Protein AF-A0A0D2LEJ1-F1 (afdb_monomer_lite)

Sequence (182 aa):
MNQTTPTLSRVPAAQHWPVHLPVTPILEDTEIQCTKFMAAVITFKTTDIFVQKLECLVDDRIVNEQDWSAFITFCFRLWKCCIFLAIVLIMNTLHFVLPVFTTLALVVLSLAMGSIISALLLIHVHQSFINPSPAHVYDYTASMISPSFGFQLTGLVFSFPLSVLVYAWLIFALQWARFLYV

Foldseek 3Di:
DDDDDDDDDDDPPDPPDPPPDPPPVVVLVVVLVVLVVVLCVLLVNQLVVLLVLLVVQCVVPQGDLVSQLVSVVVLLVVLVVLLVLLVVLLVCLVPPPCVPPVVLSVLLNVLSVVLNVLSVVSCVVCVQSNRDDRVVVSVVSVVCQDPRHGNSVVSSSSSVSVSSSVVSVVSVVVSVVVVVVD

Structure (mmCIF, N/CA/C/O backbone):
data_AF-A0A0D2LEJ1-F1
#
_entry.id   AF-A0A0D2LEJ1-F1
#
loop_
_atom_site.group_PDB
_atom_site.id
_atom_site.type_symbol
_atom_site.label_atom_id
_atom_site.label_alt_id
_atom_site.label_comp_id
_atom_site.label_asym_id
_atom_site.label_entity_id
_atom_site.label_seq_id
_atom_site.pdbx_PDB_ins_code
_atom_site.Cartn_x
_atom_site.Cartn_y
_atom_site.Cartn_z
_atom_site.occupancy
_atom_site.B_iso_or_equiv
_atom_site.auth_seq_id
_atom_site.auth_comp_id
_atom_site.auth_asym_id
_atom_site.auth_atom_id
_atom_site.pdbx_PDB_model_num
ATOM 1 N N . MET A 1 1 ? -68.651 16.507 36.201 1.00 44.03 1 MET A N 1
ATOM 2 C CA . MET A 1 1 ? -68.935 16.299 34.765 1.00 44.03 1 MET A CA 1
ATOM 3 C C . MET A 1 1 ? -68.144 15.095 34.294 1.00 44.03 1 MET A C 1
ATOM 5 O O . MET A 1 1 ? -67.006 14.933 34.714 1.00 44.03 1 MET A O 1
ATOM 9 N N . ASN A 1 2 ? -68.817 14.225 33.542 1.00 40.44 2 ASN A N 1
ATOM 10 C CA . ASN A 1 2 ? -68.405 12.871 33.191 1.00 40.44 2 ASN A CA 1
ATOM 11 C C . ASN A 1 2 ? -67.187 12.787 32.259 1.00 40.44 2 ASN A C 1
ATOM 13 O O . ASN A 1 2 ? -66.942 13.662 31.437 1.00 40.44 2 ASN A O 1
ATOM 17 N N . GLN A 1 3 ? -66.508 11.651 32.423 1.00 51.94 3 GLN A N 1
ATOM 18 C CA . GLN A 1 3 ? -65.526 10.969 31.578 1.00 51.94 3 GLN A CA 1
ATOM 19 C C . GLN A 1 3 ? -65.683 11.161 30.059 1.00 51.94 3 GLN A C 1
ATOM 21 O O . GLN A 1 3 ? -66.795 11.163 29.539 1.00 51.94 3 GLN A O 1
ATOM 26 N N . THR A 1 4 ? -64.557 11.115 29.339 1.00 53.75 4 THR A N 1
ATOM 27 C CA . THR A 1 4 ? -64.378 10.189 28.198 1.00 53.75 4 THR A CA 1
ATOM 28 C C . THR A 1 4 ? -62.898 10.083 27.823 1.00 53.75 4 THR A C 1
ATOM 30 O O . THR A 1 4 ? -62.293 10.999 27.274 1.00 53.75 4 THR A O 1
ATOM 33 N N . THR A 1 5 ? -62.307 8.941 28.160 1.00 54.50 5 THR A N 1
ATOM 34 C CA . THR A 1 5 ? -60.962 8.510 27.763 1.00 54.50 5 THR A CA 1
ATOM 35 C C . THR A 1 5 ? -61.056 7.862 26.374 1.00 54.50 5 THR A C 1
ATOM 37 O O . THR A 1 5 ? -61.877 6.955 26.216 1.00 54.50 5 THR A O 1
ATOM 40 N N . PRO A 1 6 ? -60.270 8.272 25.361 1.00 65.19 6 PRO A N 1
ATOM 41 C CA . PRO A 1 6 ? -60.307 7.634 24.049 1.00 65.19 6 PRO A CA 1
ATOM 42 C C . PRO A 1 6 ? -59.607 6.268 24.063 1.00 65.19 6 PRO A C 1
ATOM 44 O O . PRO A 1 6 ? -58.475 6.109 24.522 1.00 65.19 6 PRO A O 1
ATOM 47 N N . THR A 1 7 ? -60.335 5.280 23.555 1.00 61.31 7 THR A N 1
ATOM 48 C CA . THR A 1 7 ? -59.989 3.868 23.420 1.00 61.31 7 THR A CA 1
ATOM 49 C C . THR A 1 7 ? -58.952 3.623 22.322 1.00 61.31 7 THR A C 1
ATOM 51 O O . THR A 1 7 ? -59.057 4.109 21.199 1.00 61.31 7 THR A O 1
ATOM 54 N N . LEU A 1 8 ? -57.959 2.807 22.677 1.00 58.25 8 LEU A N 1
ATOM 55 C CA . LEU A 1 8 ? -56.890 2.272 21.837 1.00 58.25 8 LEU A CA 1
ATOM 56 C C . LEU A 1 8 ? -57.453 1.427 20.673 1.00 58.25 8 LEU A C 1
ATOM 58 O O . LEU A 1 8 ? -58.111 0.414 20.911 1.00 58.25 8 LEU A O 1
ATOM 62 N N . SER A 1 9 ? -57.126 1.781 19.426 1.00 68.06 9 SER A N 1
ATOM 63 C CA . SER A 1 9 ? -57.306 0.901 18.263 1.00 68.06 9 SER A CA 1
ATOM 64 C C . SER A 1 9 ? -56.039 0.065 18.064 1.00 68.06 9 SER A C 1
ATOM 66 O O . SER A 1 9 ? -54.992 0.574 17.666 1.00 68.06 9 SER A O 1
ATOM 68 N N . ARG A 1 10 ? -56.117 -1.226 18.407 1.00 57.31 10 ARG A N 1
ATOM 69 C CA . ARG A 1 10 ? -55.065 -2.222 18.161 1.00 57.31 10 ARG A CA 1
ATOM 70 C C . ARG A 1 10 ? -55.048 -2.572 16.674 1.00 57.31 10 ARG A C 1
ATOM 72 O O . ARG A 1 10 ? -55.909 -3.308 16.202 1.00 57.31 10 ARG A O 1
ATOM 79 N N . VAL A 1 11 ? -54.038 -2.087 15.960 1.00 69.12 11 VAL A N 1
ATOM 80 C CA . VAL A 1 11 ? -53.657 -2.631 14.652 1.00 69.12 11 VAL A CA 1
ATOM 81 C C . VAL A 1 11 ? -53.047 -4.022 14.885 1.00 69.12 11 VAL A C 1
ATOM 83 O O . VAL A 1 11 ? -52.128 -4.135 15.702 1.00 69.12 11 VAL A O 1
ATOM 86 N N . PRO A 1 12 ? -53.542 -5.093 14.240 1.00 57.88 12 PRO A N 1
ATOM 87 C CA . PRO A 1 12 ? -52.933 -6.410 14.351 1.00 57.88 12 PRO A CA 1
ATOM 88 C C . PRO A 1 12 ? -51.544 -6.371 13.709 1.00 57.88 12 PRO A C 1
ATOM 90 O O . PRO A 1 12 ? -51.396 -6.101 12.518 1.00 57.88 12 PRO A O 1
ATOM 93 N N . ALA A 1 13 ? -50.525 -6.610 14.533 1.00 56.44 13 ALA A N 1
ATOM 94 C CA . ALA A 1 13 ? -49.150 -6.770 14.097 1.00 56.44 13 ALA A CA 1
ATOM 95 C C . ALA A 1 13 ? -49.087 -7.926 13.093 1.00 56.44 13 ALA A C 1
ATOM 97 O O . ALA A 1 13 ? -49.392 -9.070 13.434 1.00 56.44 13 ALA A O 1
ATOM 98 N N . ALA A 1 14 ? -48.715 -7.610 11.853 1.00 54.72 14 ALA A N 1
ATOM 99 C CA . ALA A 1 14 ? -48.383 -8.606 10.854 1.00 54.72 14 ALA A CA 1
ATOM 100 C C . ALA A 1 14 ? -47.254 -9.475 11.418 1.00 54.72 14 ALA A C 1
ATOM 102 O O . ALA A 1 14 ? -46.134 -9.016 11.641 1.00 54.72 14 ALA A O 1
ATOM 103 N N . GLN A 1 15 ? -47.601 -10.724 11.702 1.00 56.25 15 GLN A N 1
ATOM 104 C CA . GLN A 1 15 ? -46.724 -11.763 12.207 1.00 56.25 15 GLN A CA 1
ATOM 105 C C . GLN A 1 15 ? -45.772 -12.152 11.067 1.00 56.25 15 GLN A C 1
ATOM 107 O O . GLN A 1 15 ? -46.016 -13.084 10.305 1.00 56.25 15 GLN A O 1
ATOM 112 N N . HIS A 1 16 ? -44.729 -11.341 10.881 1.00 56.78 16 HIS A N 1
ATOM 113 C CA . HIS A 1 16 ? -43.624 -11.627 9.980 1.00 56.78 16 HIS A CA 1
ATOM 114 C C . HIS A 1 16 ? -42.868 -12.824 10.556 1.00 56.78 16 HIS A C 1
ATOM 116 O O . HIS A 1 16 ? -42.177 -12.720 11.568 1.00 56.78 16 HIS A O 1
ATOM 122 N N . TRP A 1 17 ? -43.083 -13.986 9.949 1.00 51.25 17 TRP A N 1
ATOM 123 C CA . TRP A 1 17 ? -42.324 -15.193 10.232 1.00 51.25 17 TRP A CA 1
ATOM 124 C C . TRP A 1 17 ? -40.827 -14.907 10.059 1.00 51.25 17 TRP A C 1
ATOM 126 O O . TRP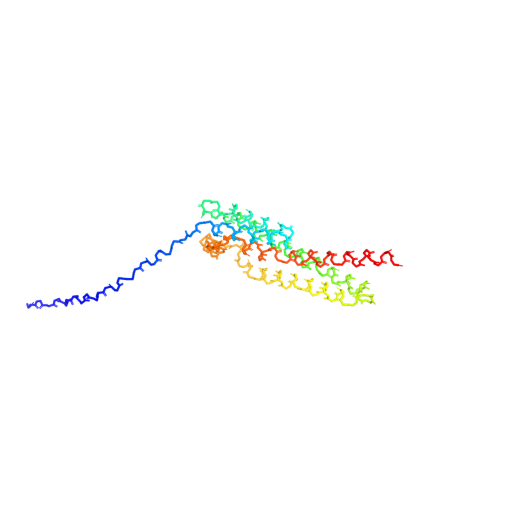 A 1 17 ? -40.442 -14.436 8.985 1.00 51.25 17 TRP A O 1
ATOM 136 N N . PRO A 1 18 ? -39.967 -15.216 11.045 1.00 54.94 18 PRO A N 1
ATOM 137 C CA . PRO A 1 18 ? -38.547 -15.303 10.780 1.00 54.94 18 PRO A CA 1
ATOM 138 C C . PRO A 1 18 ? -38.360 -16.509 9.863 1.00 54.94 18 PRO A C 1
ATOM 140 O O . PRO A 1 18 ? -38.502 -17.662 10.274 1.00 54.94 18 PRO A O 1
ATOM 143 N N . VAL A 1 19 ? -38.088 -16.243 8.588 1.00 58.25 19 VAL A N 1
ATOM 144 C CA . VAL A 1 19 ? -37.550 -17.250 7.681 1.00 58.25 19 VAL A CA 1
ATOM 145 C C . VAL A 1 19 ? -36.152 -17.569 8.207 1.00 58.25 19 VAL A C 1
ATOM 147 O O . VAL A 1 19 ? -35.163 -16.957 7.816 1.00 58.25 19 VAL A O 1
ATOM 150 N N . HIS A 1 20 ? -36.078 -18.495 9.161 1.00 49.69 20 HIS A N 1
ATOM 151 C CA . HIS A 1 20 ? -34.838 -19.149 9.543 1.00 49.69 20 HIS A CA 1
ATOM 152 C C . HIS A 1 20 ? -34.430 -20.033 8.367 1.00 49.69 20 HIS A C 1
ATOM 154 O O . HIS A 1 20 ? -34.750 -21.220 8.314 1.00 49.69 20 HIS A O 1
ATOM 160 N N . LEU A 1 21 ? -33.767 -19.426 7.380 1.00 58.84 21 LEU A N 1
ATOM 161 C CA . LEU A 1 21 ? -32.963 -20.183 6.437 1.00 58.84 21 LEU A CA 1
ATOM 162 C C . LEU A 1 21 ? -31.951 -20.979 7.273 1.00 58.84 21 LEU A C 1
ATOM 164 O O . LEU A 1 21 ? -31.287 -20.387 8.130 1.00 58.84 21 LEU A O 1
ATOM 168 N N . PRO A 1 22 ? -31.848 -22.302 7.082 1.00 49.50 22 PRO A N 1
ATOM 169 C CA . PRO A 1 22 ? -30.786 -23.074 7.695 1.00 49.50 22 PRO A CA 1
ATOM 170 C C . PRO A 1 22 ? -29.468 -22.552 7.125 1.00 49.50 22 PRO A C 1
ATOM 172 O O . PRO A 1 22 ? -29.103 -22.862 5.993 1.00 49.50 22 PRO A O 1
ATOM 175 N N . VAL A 1 23 ? -28.779 -21.711 7.897 1.00 55.66 23 VAL A N 1
ATOM 176 C CA . VAL A 1 23 ? -27.393 -21.338 7.627 1.00 55.66 23 VAL A CA 1
ATOM 177 C C . VAL A 1 23 ? -26.608 -22.629 7.771 1.00 55.66 23 VAL A C 1
ATOM 179 O O . VAL A 1 23 ? -26.454 -23.152 8.871 1.00 55.66 23 VAL A O 1
ATOM 182 N N . THR A 1 24 ? -26.224 -23.224 6.647 1.00 52.09 24 THR A N 1
ATOM 183 C CA . THR A 1 24 ? -25.363 -24.401 6.630 1.00 52.09 24 THR A CA 1
ATOM 184 C C . THR A 1 24 ? -23.956 -23.942 7.020 1.00 52.09 24 THR A C 1
ATOM 186 O O . THR A 1 24 ? -23.298 -23.313 6.188 1.00 52.09 24 THR A O 1
ATOM 189 N N . PRO A 1 25 ? -23.463 -24.255 8.234 1.00 58.25 25 PRO A N 1
ATOM 190 C CA . PRO A 1 25 ? -22.206 -23.700 8.753 1.00 58.25 25 PRO A CA 1
ATOM 191 C C . PRO A 1 25 ? -20.978 -24.100 7.916 1.00 58.25 25 PRO A C 1
ATOM 193 O O . PRO A 1 25 ? -19.958 -23.429 7.920 1.00 58.25 25 PRO A O 1
ATOM 196 N N . ILE A 1 26 ? -21.094 -25.172 7.128 1.00 58.19 26 ILE A N 1
ATOM 197 C CA . ILE A 1 26 ? -19.991 -25.749 6.351 1.00 58.19 26 ILE A CA 1
ATOM 198 C C . ILE A 1 26 ? -19.595 -24.864 5.152 1.00 58.19 26 ILE A C 1
ATOM 200 O O . ILE A 1 26 ? -18.433 -24.860 4.741 1.00 58.19 26 ILE A O 1
ATOM 204 N N . LEU A 1 27 ? -20.538 -24.110 4.575 1.00 57.66 27 LEU A N 1
ATOM 205 C CA . LEU A 1 27 ? -20.251 -23.283 3.397 1.00 57.66 27 LEU A CA 1
ATOM 206 C C . LEU A 1 27 ? -19.567 -21.960 3.783 1.00 57.66 27 LEU A C 1
ATOM 208 O O . LEU A 1 27 ? -18.625 -21.539 3.114 1.00 57.66 27 LEU A O 1
ATOM 212 N N . GLU A 1 28 ? -19.996 -21.358 4.893 1.00 58.34 28 GLU A N 1
ATOM 213 C CA . GLU A 1 28 ? -19.528 -20.048 5.359 1.00 58.34 28 GLU A CA 1
ATOM 214 C C . GLU A 1 28 ? -18.055 -20.095 5.801 1.00 58.34 28 GLU A C 1
ATOM 216 O O . GLU A 1 28 ? -17.247 -19.267 5.377 1.00 58.34 28 GLU A O 1
ATOM 221 N N . ASP A 1 29 ? -17.655 -21.143 6.527 1.00 61.31 29 ASP A N 1
ATOM 222 C CA . ASP A 1 29 ? -16.263 -21.323 6.960 1.00 61.31 29 ASP A CA 1
ATOM 223 C C . ASP A 1 29 ? -15.288 -21.511 5.781 1.00 61.31 29 ASP A C 1
ATOM 225 O O . ASP A 1 29 ? -14.144 -21.044 5.819 1.00 61.31 29 ASP A O 1
ATOM 229 N N . THR A 1 30 ? -15.739 -22.159 4.702 1.00 66.56 30 THR A N 1
ATOM 230 C CA . THR A 1 30 ? -14.910 -22.431 3.516 1.00 66.56 30 THR A CA 1
ATOM 231 C C . THR A 1 30 ? -14.698 -21.165 2.677 1.00 66.56 30 THR A C 1
ATOM 233 O O . THR A 1 30 ? -13.588 -20.897 2.205 1.00 66.56 30 THR A O 1
ATOM 236 N N . GLU A 1 31 ? -15.744 -20.351 2.518 1.00 61.72 31 GLU A N 1
ATOM 237 C CA . GLU A 1 31 ? -15.687 -19.086 1.778 1.00 61.72 31 GLU A CA 1
ATOM 238 C C . GLU A 1 31 ? -14.771 -18.068 2.475 1.00 61.72 31 GLU A C 1
ATOM 240 O O . GLU A 1 31 ? -13.913 -17.438 1.842 1.00 61.72 31 GLU A O 1
ATOM 245 N N . ILE A 1 32 ? -14.860 -17.988 3.806 1.00 65.81 32 ILE A N 1
ATOM 246 C CA . ILE A 1 32 ? -14.020 -17.103 4.616 1.00 65.81 32 ILE A CA 1
ATOM 247 C C . ILE A 1 32 ? -12.538 -17.496 4.495 1.00 65.81 32 ILE A C 1
ATOM 249 O O . ILE A 1 32 ? -11.677 -16.621 4.368 1.00 65.81 32 ILE A O 1
ATOM 253 N N . GLN A 1 33 ? -12.210 -18.793 4.485 1.00 72.69 33 GLN A N 1
ATOM 254 C CA . GLN A 1 33 ? -10.821 -19.251 4.346 1.00 72.69 33 GLN A CA 1
ATOM 255 C C . GLN A 1 33 ? -10.220 -18.955 2.967 1.00 72.69 33 GLN A C 1
ATOM 257 O O . GLN A 1 33 ? -9.070 -18.515 2.883 1.00 72.69 33 GLN A O 1
ATOM 262 N N . CYS A 1 34 ? -10.987 -19.151 1.891 1.00 72.69 34 CYS A N 1
ATOM 263 C CA . CYS A 1 34 ? -10.521 -18.861 0.534 1.00 72.69 34 CYS A CA 1
ATOM 264 C C . CYS A 1 34 ? -10.189 -17.370 0.365 1.00 72.69 34 CYS A C 1
ATOM 266 O O . CYS A 1 34 ? -9.123 -17.008 -0.143 1.00 72.69 34 CYS A O 1
ATOM 268 N N . THR A 1 35 ? -11.065 -16.500 0.873 1.00 75.38 35 THR A N 1
ATOM 269 C CA . THR A 1 35 ? -10.904 -15.044 0.777 1.00 75.38 35 THR A CA 1
ATOM 270 C C . THR A 1 35 ? -9.675 -14.558 1.551 1.00 75.38 35 THR A C 1
ATOM 272 O O . THR A 1 35 ? -8.884 -13.779 1.014 1.00 75.38 35 THR A O 1
ATOM 275 N N . LYS A 1 36 ? -9.443 -15.095 2.761 1.00 72.88 36 LYS A N 1
ATOM 276 C CA . LYS A 1 36 ? -8.225 -14.836 3.551 1.00 72.88 36 LYS A CA 1
ATOM 277 C C . LYS A 1 36 ? -6.961 -15.219 2.790 1.00 72.88 36 LYS A C 1
ATOM 279 O O . LYS A 1 36 ? -6.026 -14.426 2.710 1.00 72.88 36 LYS A O 1
ATOM 284 N N . PHE A 1 37 ? -6.933 -16.417 2.206 1.00 76.69 37 PHE A N 1
ATOM 285 C CA . PHE A 1 37 ? -5.767 -16.896 1.467 1.00 76.69 37 PHE A CA 1
ATOM 286 C C . PHE A 1 37 ? -5.468 -16.022 0.241 1.00 76.69 37 PHE A C 1
ATOM 288 O O . PHE A 1 37 ? -4.323 -15.618 0.038 1.00 76.69 37 PHE A O 1
ATOM 295 N N . MET A 1 38 ? -6.490 -15.667 -0.541 1.00 75.12 38 MET A N 1
ATOM 296 C CA . MET A 1 38 ? -6.335 -14.782 -1.699 1.00 75.12 38 MET A CA 1
ATOM 297 C C . MET A 1 38 ? -5.838 -13.391 -1.290 1.00 75.12 38 MET A C 1
ATOM 299 O O . MET A 1 38 ? -4.879 -12.890 -1.877 1.00 75.12 38 MET A O 1
ATOM 303 N N . ALA A 1 39 ? -6.429 -12.790 -0.253 1.00 74.62 39 ALA A N 1
ATOM 304 C CA . ALA A 1 39 ? -5.999 -11.494 0.264 1.00 74.62 39 ALA A CA 1
ATOM 305 C C . ALA A 1 39 ? -4.546 -11.534 0.760 1.00 74.62 39 ALA A C 1
ATOM 307 O O . ALA A 1 39 ? -3.757 -10.650 0.425 1.00 74.62 39 ALA A O 1
ATOM 308 N N . ALA A 1 40 ? -4.157 -12.579 1.492 1.00 74.19 40 ALA A N 1
ATOM 309 C CA . ALA A 1 40 ? -2.792 -12.755 1.971 1.00 74.19 40 ALA A CA 1
ATOM 310 C C . ALA A 1 40 ? -1.788 -12.916 0.819 1.00 74.19 40 ALA A C 1
ATOM 312 O O . ALA A 1 40 ? -0.721 -12.308 0.844 1.00 74.19 40 ALA A O 1
ATOM 313 N N . VAL A 1 41 ? -2.110 -13.684 -0.224 1.00 77.75 41 VAL A N 1
ATOM 314 C CA . VAL A 1 41 ? -1.220 -13.844 -1.386 1.00 77.75 41 VAL A CA 1
ATOM 315 C C . VAL A 1 41 ? -1.073 -12.533 -2.157 1.00 77.75 41 VAL A C 1
ATOM 317 O O . VAL A 1 41 ? 0.048 -12.124 -2.454 1.00 77.75 41 VAL A O 1
ATOM 320 N N . ILE A 1 42 ? -2.185 -11.849 -2.440 1.00 78.06 42 ILE A N 1
ATOM 321 C CA . ILE A 1 42 ? -2.187 -10.595 -3.210 1.00 78.06 42 ILE A CA 1
ATOM 322 C C . ILE A 1 42 ? -1.455 -9.486 -2.451 1.00 78.06 42 ILE A C 1
ATOM 324 O O . ILE A 1 42 ? -0.753 -8.673 -3.040 1.00 78.06 42 ILE A O 1
ATOM 328 N N . THR A 1 43 ? -1.577 -9.447 -1.129 1.00 80.44 43 THR A N 1
ATOM 329 C CA . THR A 1 43 ? -0.959 -8.388 -0.322 1.00 80.44 43 THR A CA 1
ATOM 330 C C . THR A 1 43 ? 0.407 -8.763 0.239 1.00 80.44 43 THR A C 1
ATOM 332 O O . THR A 1 43 ? 0.928 -8.049 1.094 1.00 80.44 43 THR A O 1
ATOM 335 N N . PHE A 1 44 ? 1.010 -9.875 -0.197 1.00 84.62 44 PHE A N 1
ATOM 336 C CA . PHE A 1 44 ? 2.262 -10.393 0.375 1.00 84.62 44 PHE A CA 1
ATOM 337 C C . PHE A 1 44 ? 2.203 -10.517 1.911 1.00 84.62 44 PHE A C 1
ATOM 339 O O . PHE A 1 44 ? 3.144 -10.166 2.620 1.00 84.62 44 PHE A O 1
ATOM 346 N N . LYS A 1 45 ? 1.064 -10.989 2.429 1.00 86.19 45 LYS A N 1
ATOM 347 C CA . LYS A 1 45 ? 0.713 -11.127 3.852 1.00 86.19 45 LYS A CA 1
ATOM 348 C C . LYS A 1 45 ? 0.663 -9.816 4.635 1.00 86.19 45 LYS A C 1
ATOM 350 O O . LYS A 1 45 ? 0.524 -9.836 5.855 1.00 86.19 45 LYS A O 1
ATOM 355 N N . THR A 1 46 ? 0.746 -8.661 3.974 1.00 85.19 46 THR A N 1
ATOM 356 C CA . THR A 1 46 ? 0.661 -7.379 4.682 1.00 85.19 46 THR A CA 1
ATOM 357 C C . THR A 1 46 ? -0.728 -7.169 5.276 1.00 85.19 46 THR A C 1
ATOM 359 O O . THR A 1 46 ? -0.812 -6.660 6.389 1.00 85.19 46 THR A O 1
ATOM 362 N N . THR A 1 47 ? -1.798 -7.644 4.621 1.00 90.06 47 THR A N 1
ATOM 363 C CA . THR A 1 47 ? -3.158 -7.635 5.193 1.00 90.06 47 THR A CA 1
ATOM 364 C C . THR A 1 47 ? -3.217 -8.353 6.540 1.00 90.06 47 THR A C 1
ATOM 366 O O . THR A 1 47 ? -3.761 -7.786 7.483 1.00 90.06 47 THR A O 1
ATOM 369 N N . ASP A 1 48 ? -2.602 -9.533 6.670 1.00 88.88 48 ASP A N 1
ATOM 370 C CA . ASP A 1 48 ? -2.628 -10.320 7.912 1.00 88.88 48 ASP A CA 1
ATOM 371 C C . ASP A 1 48 ? -2.027 -9.540 9.090 1.00 88.88 48 ASP A C 1
ATOM 373 O O . ASP A 1 48 ? -2.553 -9.583 10.198 1.00 88.88 48 ASP A O 1
ATOM 377 N N . ILE A 1 49 ? -0.972 -8.754 8.841 1.00 89.88 49 ILE A N 1
ATOM 378 C CA . ILE A 1 49 ? -0.339 -7.905 9.862 1.00 89.88 49 ILE A CA 1
ATOM 379 C C . ILE A 1 49 ? -1.314 -6.830 10.359 1.00 89.88 49 ILE A C 1
ATOM 381 O O . ILE A 1 49 ? -1.369 -6.553 11.559 1.00 89.88 49 ILE A O 1
ATOM 385 N N . PHE A 1 50 ? -2.079 -6.206 9.457 1.00 92.62 50 PHE A N 1
ATOM 386 C CA . PHE A 1 50 ? -3.075 -5.200 9.840 1.00 92.62 50 PHE A CA 1
ATOM 387 C C . PHE A 1 50 ? -4.277 -5.819 10.535 1.00 92.62 50 PHE A C 1
ATOM 389 O O . PHE A 1 50 ? -4.713 -5.280 11.547 1.00 92.62 50 PHE A O 1
ATOM 396 N N . VAL A 1 51 ? -4.782 -6.945 10.027 1.00 92.38 51 VAL A N 1
ATOM 397 C CA . VAL A 1 51 ? -5.892 -7.679 10.645 1.00 92.38 51 VAL A CA 1
ATOM 398 C C . VAL A 1 51 ? -5.516 -8.094 12.059 1.00 92.38 51 VAL A C 1
ATOM 400 O O . VAL A 1 51 ? -6.242 -7.760 12.983 1.00 92.38 51 VAL A O 1
ATOM 403 N N . GLN A 1 52 ? -4.343 -8.700 12.252 1.00 92.00 52 GLN A N 1
ATOM 404 C CA . GLN A 1 52 ? -3.869 -9.098 13.575 1.00 92.00 52 GLN A CA 1
ATOM 405 C C . GLN A 1 52 ? -3.754 -7.898 14.525 1.00 92.00 52 GLN A C 1
ATOM 407 O O . GLN A 1 52 ? -4.166 -7.978 15.677 1.00 92.00 52 GLN A O 1
ATOM 412 N N . LYS A 1 53 ? -3.220 -6.761 14.058 1.00 91.88 53 LYS A N 1
ATOM 413 C CA . LYS A 1 53 ? -3.143 -5.541 14.878 1.00 91.88 53 LYS A CA 1
ATOM 414 C C . LYS A 1 53 ? -4.523 -4.995 15.241 1.00 91.88 53 LYS A C 1
ATOM 416 O O . LYS A 1 53 ? -4.700 -4.563 16.373 1.00 91.88 53 LYS A O 1
ATOM 421 N N . LEU A 1 54 ? -5.470 -5.013 14.304 1.00 91.56 54 LEU A N 1
ATOM 422 C CA . LEU A 1 54 ? -6.854 -4.594 14.533 1.00 91.56 54 LEU A CA 1
ATOM 423 C C . LEU A 1 54 ? -7.579 -5.536 15.499 1.00 91.56 54 LEU A C 1
ATOM 425 O O . LEU A 1 54 ? -8.261 -5.061 16.394 1.00 91.56 54 LEU A O 1
ATOM 429 N N . GLU A 1 55 ? -7.384 -6.846 15.378 1.00 91.38 55 GLU A N 1
ATOM 430 C CA . GLU A 1 55 ? -7.940 -7.832 16.309 1.00 91.38 55 GLU A CA 1
ATOM 431 C C . GLU A 1 55 ? -7.381 -7.634 17.726 1.00 91.38 55 GLU A C 1
ATOM 433 O O . GLU A 1 55 ? -8.154 -7.584 18.677 1.00 91.38 55 GLU A O 1
ATOM 438 N N . CYS A 1 56 ? -6.069 -7.406 17.872 1.00 89.31 56 CYS A N 1
ATOM 439 C CA . CYS A 1 56 ? -5.459 -7.093 19.170 1.00 89.31 56 CYS A CA 1
ATOM 440 C C . CYS A 1 56 ? -5.938 -5.762 19.775 1.00 89.31 56 CYS A C 1
ATOM 442 O O . CYS A 1 56 ? -5.874 -5.594 20.988 1.00 89.31 56 CYS A O 1
ATOM 444 N N . LEU A 1 57 ? -6.387 -4.806 18.956 1.00 87.94 57 LEU A N 1
ATOM 445 C CA . LEU A 1 57 ? -6.916 -3.521 19.431 1.00 87.94 57 LEU A CA 1
ATOM 446 C C . LEU A 1 57 ? -8.329 -3.629 20.012 1.00 87.94 57 LEU A C 1
ATOM 448 O O . LEU A 1 57 ? -8.761 -2.712 20.705 1.00 87.94 57 LEU A O 1
ATOM 452 N N . VAL A 1 58 ? -9.053 -4.706 19.700 1.00 84.88 58 VAL A N 1
ATOM 453 C CA . VAL A 1 58 ? -10.468 -4.899 20.061 1.00 84.88 58 VAL A CA 1
ATOM 454 C C . VAL A 1 58 ? -10.634 -6.087 21.006 1.00 84.88 58 VAL A C 1
ATOM 456 O O . VAL A 1 58 ? -11.683 -6.734 21.035 1.00 84.88 58 VAL A O 1
ATOM 459 N N . ASP A 1 59 ? -9.606 -6.371 21.805 1.00 76.81 59 ASP A N 1
ATOM 460 C CA . ASP A 1 59 ? -9.699 -7.408 22.826 1.00 76.81 59 ASP A CA 1
ATOM 461 C C . ASP A 1 59 ? -10.819 -7.048 23.823 1.00 76.81 59 ASP A C 1
ATOM 463 O O . ASP A 1 59 ? -10.967 -5.897 24.244 1.00 76.81 59 ASP A O 1
ATOM 467 N N . ASP A 1 60 ? -11.707 -8.004 24.097 1.00 68.69 60 ASP A N 1
ATOM 468 C CA . ASP A 1 60 ? -12.913 -7.831 24.925 1.00 68.69 60 ASP A CA 1
ATOM 469 C C . ASP A 1 60 ? -13.852 -6.659 24.547 1.00 68.69 60 ASP A C 1
ATOM 471 O O . ASP A 1 60 ? -14.646 -6.191 25.366 1.00 68.69 60 ASP A O 1
ATOM 475 N N . ARG A 1 61 ? -13.834 -6.202 23.282 1.00 67.75 61 ARG A N 1
ATOM 476 C CA . ARG A 1 61 ? -14.620 -5.045 22.788 1.00 67.75 61 ARG A CA 1
ATOM 477 C C . ARG A 1 61 ? -14.271 -3.716 23.467 1.00 67.75 61 ARG A C 1
ATOM 479 O O . ARG A 1 61 ? -15.052 -2.769 23.367 1.00 67.75 61 ARG A O 1
ATOM 486 N N . ILE A 1 62 ? -13.128 -3.615 24.137 1.00 74.19 62 ILE A N 1
ATOM 487 C CA . ILE A 1 62 ? -12.673 -2.371 24.757 1.00 74.19 62 ILE A CA 1
ATOM 488 C C . ILE A 1 62 ? -11.471 -1.880 23.960 1.00 74.19 62 ILE A C 1
ATOM 490 O O . ILE A 1 62 ? -10.408 -2.488 23.982 1.00 74.19 62 ILE A O 1
ATOM 494 N N . VAL A 1 63 ? -11.638 -0.762 23.254 1.00 80.50 63 VAL A N 1
ATOM 495 C CA . VAL A 1 63 ? -10.526 -0.141 22.530 1.00 80.50 63 VAL A CA 1
ATOM 496 C C . VAL A 1 63 ? -9.846 0.858 23.450 1.00 80.50 63 VAL A C 1
ATOM 498 O O . VAL A 1 63 ? -10.426 1.884 23.807 1.00 80.50 63 VAL A O 1
ATOM 501 N N . ASN A 1 64 ? -8.607 0.565 23.832 1.00 85.75 64 ASN A N 1
ATOM 502 C CA . ASN A 1 64 ? -7.769 1.523 24.537 1.00 85.75 64 ASN A CA 1
ATOM 503 C C . ASN A 1 64 ? -7.368 2.657 23.578 1.00 85.75 64 ASN A C 1
ATOM 505 O O . ASN A 1 64 ? -6.754 2.419 22.535 1.00 85.75 64 ASN A O 1
ATOM 509 N N . GLU A 1 65 ? -7.693 3.901 23.934 1.00 86.62 65 GLU A N 1
ATOM 510 C CA . GLU A 1 65 ? -7.372 5.091 23.135 1.00 86.62 65 GLU A CA 1
ATOM 511 C C . GLU A 1 65 ? -5.881 5.193 22.808 1.00 86.62 65 GLU A C 1
ATOM 513 O O . GLU A 1 65 ? -5.503 5.584 21.700 1.00 86.62 65 GLU A O 1
ATOM 518 N N . GLN A 1 66 ? 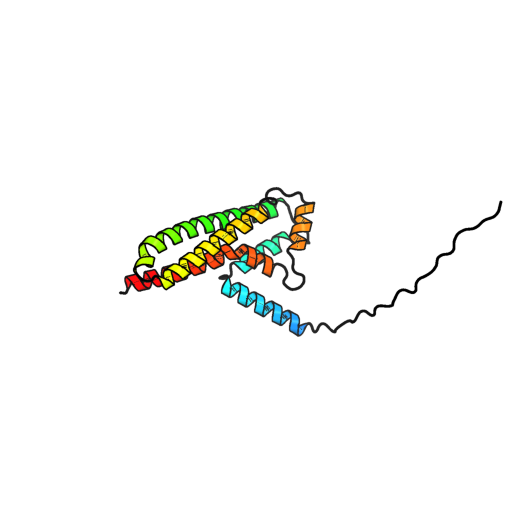-5.028 4.827 23.768 1.00 89.12 66 GLN A N 1
ATOM 519 C CA . GLN A 1 66 ? -3.584 4.916 23.608 1.00 89.12 66 GLN A CA 1
ATOM 520 C C . GLN A 1 66 ? -3.080 3.933 22.545 1.00 89.12 66 GLN A C 1
ATOM 522 O O . GLN A 1 66 ? -2.270 4.310 21.693 1.00 89.12 66 GLN A O 1
ATOM 527 N N . ASP A 1 67 ? -3.594 2.703 22.555 1.00 90.69 67 ASP A N 1
ATOM 528 C CA . ASP A 1 67 ? -3.215 1.670 21.591 1.00 90.69 67 ASP A CA 1
ATOM 529 C C . ASP A 1 67 ? -3.744 2.011 20.194 1.00 90.69 67 ASP A C 1
ATOM 531 O O . ASP A 1 67 ? -3.016 1.896 19.203 1.00 90.69 67 ASP A O 1
ATOM 535 N N . TRP A 1 68 ? -4.972 2.536 20.111 1.00 91.38 68 TRP A N 1
ATOM 536 C CA . TRP A 1 68 ? -5.547 3.024 18.858 1.00 91.38 68 TRP A CA 1
ATOM 537 C C . TRP A 1 68 ? -4.729 4.170 18.253 1.00 91.38 68 TRP A C 1
ATOM 539 O O . TRP A 1 68 ? -4.362 4.124 17.075 1.00 91.38 68 TRP A O 1
ATOM 549 N N . SER A 1 69 ? -4.392 5.185 19.054 1.00 91.69 69 SER A N 1
ATOM 550 C CA . SER A 1 69 ? -3.586 6.320 18.593 1.00 91.69 69 SER A CA 1
ATOM 551 C C . SER A 1 69 ? -2.191 5.870 18.141 1.00 91.69 69 SER A C 1
ATOM 553 O O . SER A 1 69 ? -1.701 6.310 17.093 1.00 91.69 69 SER A O 1
ATOM 555 N N . ALA A 1 70 ? -1.568 4.927 18.858 1.00 92.50 70 ALA A N 1
ATOM 556 C CA . ALA A 1 70 ? -0.294 4.333 18.458 1.00 92.50 70 ALA A CA 1
ATOM 557 C C . ALA A 1 70 ? -0.402 3.586 17.117 1.00 92.50 70 ALA A C 1
ATOM 559 O O . ALA A 1 70 ? 0.460 3.745 16.244 1.00 92.50 70 ALA A O 1
ATOM 560 N N . PHE A 1 71 ? -1.476 2.819 16.916 1.00 93.75 71 PHE A N 1
ATOM 561 C CA . PHE A 1 71 ? -1.742 2.105 15.670 1.00 93.75 71 PHE A CA 1
ATOM 562 C C . PHE A 1 71 ? -1.977 3.045 14.483 1.00 93.75 71 PHE A C 1
ATOM 564 O O . PHE A 1 71 ? -1.326 2.893 13.446 1.00 93.75 71 PHE A O 1
ATOM 571 N N . ILE A 1 72 ? -2.847 4.049 14.620 1.00 94.62 72 ILE A N 1
ATOM 572 C CA . ILE A 1 72 ? -3.092 5.032 13.557 1.00 94.62 72 ILE A CA 1
ATOM 573 C C . ILE A 1 72 ? -1.819 5.821 13.250 1.00 94.62 72 ILE A C 1
ATOM 575 O O . ILE A 1 72 ? -1.471 6.003 12.083 1.00 94.62 72 ILE A O 1
ATOM 579 N N . THR A 1 73 ? -1.051 6.210 14.269 1.00 94.62 73 THR A N 1
ATOM 580 C CA . THR A 1 73 ? 0.244 6.876 14.072 1.00 94.62 73 THR A CA 1
ATOM 581 C C . THR A 1 73 ? 1.212 6.000 13.278 1.00 94.62 73 THR A C 1
ATOM 583 O O . THR A 1 73 ? 1.879 6.485 12.359 1.00 94.62 73 THR A O 1
ATOM 586 N N . PHE A 1 74 ? 1.278 4.701 13.582 1.00 95.19 74 PHE A N 1
ATOM 587 C CA . PHE A 1 74 ? 2.053 3.742 12.798 1.00 95.19 74 PHE A CA 1
ATOM 588 C C . PHE A 1 74 ? 1.582 3.697 11.335 1.00 95.19 74 PHE A C 1
ATOM 590 O O . PHE A 1 74 ? 2.413 3.826 10.431 1.00 95.19 74 PHE A O 1
ATOM 597 N N . CYS A 1 75 ? 0.270 3.606 11.094 1.00 96.12 75 CYS A N 1
ATOM 598 C CA . CYS A 1 75 ? -0.305 3.598 9.747 1.00 96.12 75 CYS A CA 1
ATOM 599 C C . CYS A 1 75 ? 0.078 4.861 8.964 1.00 96.12 75 CYS A C 1
ATOM 601 O O . CYS A 1 75 ? 0.574 4.771 7.844 1.00 96.12 75 CYS A O 1
ATOM 603 N N . PHE A 1 76 ? -0.032 6.041 9.580 1.00 96.88 76 PHE A N 1
ATOM 604 C CA . PHE A 1 76 ? 0.356 7.311 8.963 1.00 96.88 76 PHE A CA 1
ATOM 605 C C . PHE A 1 76 ? 1.831 7.346 8.568 1.00 96.88 76 PHE A C 1
ATOM 607 O O . PHE A 1 76 ? 2.174 7.824 7.484 1.00 96.88 76 PHE A O 1
ATOM 614 N N . ARG A 1 77 ? 2.723 6.854 9.437 1.00 97.19 77 ARG A N 1
ATOM 615 C CA . ARG A 1 77 ? 4.160 6.780 9.134 1.00 97.19 77 ARG A CA 1
ATOM 616 C C . ARG A 1 77 ? 4.420 5.845 7.959 1.00 97.19 77 ARG A C 1
ATOM 618 O O . ARG A 1 77 ? 5.193 6.202 7.071 1.00 97.19 77 ARG A O 1
ATOM 625 N N . LEU A 1 78 ? 3.750 4.696 7.924 1.00 97.06 78 LEU A N 1
ATOM 626 C CA . LEU A 1 78 ? 3.865 3.748 6.824 1.00 97.06 78 LEU A CA 1
ATOM 627 C C . LEU A 1 78 ? 3.344 4.336 5.506 1.00 97.06 78 LEU A C 1
ATOM 629 O O . LEU A 1 78 ? 4.043 4.267 4.500 1.00 97.06 78 LEU A O 1
ATOM 633 N N . TRP A 1 79 ? 2.161 4.949 5.495 1.00 98.06 79 TRP A N 1
ATOM 634 C CA . TRP A 1 79 ? 1.578 5.541 4.288 1.00 98.06 79 TRP A CA 1
ATOM 635 C C . TRP A 1 79 ? 2.435 6.690 3.746 1.00 98.06 79 TRP A C 1
ATOM 637 O O . TRP A 1 79 ? 2.691 6.753 2.545 1.00 98.06 79 TRP A O 1
ATOM 647 N N . LYS A 1 80 ? 2.982 7.543 4.623 1.00 98.06 80 LYS A N 1
ATOM 648 C CA . LYS A 1 80 ? 3.966 8.571 4.236 1.00 98.06 80 LYS A CA 1
ATOM 649 C C . LYS A 1 80 ? 5.241 7.961 3.651 1.00 98.06 80 LYS A C 1
ATOM 651 O O . LYS A 1 80 ? 5.753 8.468 2.655 1.00 98.06 80 LYS A O 1
ATOM 656 N N . CYS A 1 81 ? 5.734 6.868 4.235 1.00 97.94 81 CYS A N 1
ATOM 657 C CA . CYS A 1 81 ? 6.869 6.123 3.692 1.00 97.94 81 CYS A CA 1
ATOM 658 C C . CYS A 1 81 ? 6.555 5.573 2.291 1.00 97.94 81 CYS A C 1
ATOM 660 O O . CYS A 1 81 ? 7.361 5.736 1.378 1.00 97.94 81 CYS A O 1
ATOM 662 N N . CYS A 1 82 ? 5.357 5.014 2.085 1.00 98.00 82 CYS A N 1
ATOM 663 C CA . CYS A 1 82 ? 4.918 4.525 0.777 1.00 98.00 82 CYS A CA 1
ATOM 664 C C . CYS A 1 82 ? 4.887 5.646 -0.269 1.00 98.00 82 CYS A C 1
ATOM 666 O O . CYS A 1 82 ? 5.362 5.446 -1.383 1.00 98.00 82 CYS A O 1
ATOM 668 N N . ILE A 1 83 ? 4.394 6.839 0.089 1.00 98.56 83 ILE A N 1
ATOM 669 C CA . ILE A 1 83 ? 4.413 8.016 -0.797 1.00 98.56 83 ILE A CA 1
ATOM 670 C C . ILE A 1 83 ? 5.851 8.375 -1.181 1.00 98.56 83 ILE A C 1
ATOM 672 O O . ILE A 1 83 ? 6.153 8.522 -2.363 1.00 98.56 83 ILE A O 1
ATOM 676 N N . PHE A 1 84 ? 6.747 8.484 -0.197 1.00 98.44 84 PHE A N 1
ATOM 677 C CA . PHE A 1 84 ? 8.149 8.820 -0.442 1.00 98.44 84 PHE A CA 1
ATOM 678 C C . PHE A 1 84 ? 8.830 7.801 -1.370 1.00 98.44 84 PHE A C 1
ATOM 680 O O . PHE A 1 84 ? 9.417 8.179 -2.383 1.00 98.44 84 PHE A O 1
ATOM 687 N N . LEU A 1 85 ? 8.697 6.507 -1.070 1.00 98.06 85 LEU A N 1
ATOM 688 C CA . LEU A 1 85 ? 9.275 5.432 -1.878 1.00 98.06 85 LEU A CA 1
ATOM 689 C C . LEU A 1 85 ? 8.671 5.369 -3.286 1.00 98.06 85 LEU A C 1
ATOM 691 O O . LEU A 1 85 ? 9.398 5.114 -4.242 1.00 98.06 85 LEU A O 1
ATOM 695 N N . ALA A 1 86 ? 7.371 5.634 -3.437 1.00 98.31 86 ALA A N 1
ATOM 696 C CA . ALA A 1 86 ? 6.719 5.699 -4.740 1.00 98.31 86 ALA A CA 1
ATOM 697 C C . ALA A 1 86 ? 7.247 6.866 -5.588 1.00 98.31 86 ALA A C 1
ATOM 699 O O . ALA A 1 86 ? 7.502 6.682 -6.775 1.00 98.31 86 ALA A O 1
ATOM 700 N N . ILE A 1 87 ? 7.478 8.043 -4.992 1.00 98.50 87 ILE A N 1
ATOM 701 C CA . ILE A 1 87 ? 8.085 9.189 -5.690 1.00 98.50 87 ILE A CA 1
ATOM 702 C C . ILE A 1 87 ? 9.500 8.839 -6.162 1.00 98.50 87 ILE A C 1
ATOM 704 O O . ILE A 1 87 ? 9.837 9.079 -7.322 1.00 98.50 87 ILE A O 1
ATOM 708 N N . VAL A 1 88 ? 10.315 8.227 -5.295 1.00 98.12 88 VAL A N 1
ATOM 709 C CA . VAL A 1 88 ? 11.660 7.758 -5.664 1.00 98.12 88 VAL A CA 1
ATOM 710 C C . VAL A 1 88 ? 11.583 6.762 -6.824 1.00 98.12 88 VAL A C 1
ATOM 712 O O . VAL A 1 88 ? 12.331 6.890 -7.794 1.00 98.12 88 VAL A O 1
ATOM 715 N N . LEU A 1 89 ? 10.657 5.803 -6.768 1.00 97.69 89 LEU A N 1
ATOM 716 C CA . LEU A 1 89 ? 10.465 4.809 -7.821 1.00 97.69 89 LEU A CA 1
ATOM 717 C C . LEU A 1 89 ? 10.033 5.443 -9.151 1.00 97.69 89 LEU A C 1
ATOM 719 O O . LEU A 1 89 ? 10.571 5.079 -10.196 1.00 97.69 89 LEU A O 1
ATOM 723 N N . ILE A 1 90 ? 9.113 6.413 -9.126 1.00 98.00 90 ILE A N 1
ATOM 724 C CA . ILE A 1 90 ? 8.678 7.164 -10.313 1.00 98.00 90 ILE A CA 1
ATOM 725 C C . ILE A 1 90 ? 9.872 7.858 -10.963 1.00 98.00 90 ILE A C 1
ATOM 727 O O . ILE A 1 90 ? 10.092 7.695 -12.162 1.00 98.00 90 ILE A O 1
ATOM 731 N N . MET A 1 91 ? 10.683 8.570 -10.175 1.00 97.62 91 MET A N 1
ATOM 732 C CA . MET A 1 91 ? 11.860 9.265 -10.697 1.00 97.62 91 MET A CA 1
ATOM 733 C C . MET A 1 91 ? 12.842 8.284 -11.341 1.00 97.62 91 MET A C 1
ATOM 735 O O . MET A 1 91 ? 13.258 8.505 -12.476 1.00 97.62 91 MET A O 1
ATOM 739 N N . ASN A 1 92 ? 13.151 7.162 -10.687 1.00 95.56 92 ASN A N 1
ATOM 740 C CA . ASN A 1 92 ? 14.038 6.143 -11.257 1.00 95.56 92 ASN A CA 1
ATOM 741 C C . ASN A 1 92 ? 13.458 5.506 -12.532 1.00 95.56 92 ASN A C 1
ATOM 743 O O . ASN A 1 92 ? 14.177 5.304 -13.509 1.00 95.56 92 ASN A O 1
ATOM 747 N N . THR A 1 93 ? 12.152 5.242 -12.561 1.00 95.12 93 THR A N 1
ATOM 748 C CA . THR A 1 93 ? 11.475 4.649 -13.724 1.00 95.12 93 THR A CA 1
ATOM 749 C C . THR A 1 93 ? 11.507 5.588 -14.930 1.00 95.12 93 THR A C 1
ATOM 751 O O . THR A 1 93 ? 11.800 5.145 -16.040 1.00 95.12 93 THR A O 1
ATOM 754 N N . LEU A 1 94 ? 11.262 6.887 -14.724 1.00 94.88 94 LEU A N 1
ATOM 755 C CA . LEU A 1 94 ? 11.310 7.892 -15.791 1.00 94.88 94 LEU A CA 1
ATOM 756 C C . LEU A 1 94 ? 12.716 8.048 -16.385 1.00 94.88 94 LEU A C 1
ATOM 758 O O . LEU A 1 94 ? 12.840 8.188 -17.598 1.00 94.88 94 LEU A O 1
ATOM 762 N N . HIS A 1 95 ? 13.760 8.000 -15.552 1.00 92.75 95 HIS A N 1
ATOM 763 C CA . HIS A 1 95 ? 15.138 8.199 -16.010 1.00 92.75 95 HIS A CA 1
ATOM 764 C C . HIS A 1 95 ? 15.735 6.952 -16.671 1.00 92.75 95 HIS A C 1
ATOM 766 O O . HIS A 1 95 ? 16.381 7.069 -17.709 1.00 92.75 95 HIS A O 1
ATOM 772 N N . PHE A 1 96 ? 15.531 5.764 -16.092 1.00 90.12 96 PHE A N 1
ATOM 773 C CA . PHE A 1 96 ? 16.246 4.557 -16.520 1.00 90.12 96 PHE A CA 1
ATOM 774 C C . PHE A 1 96 ? 15.418 3.601 -17.382 1.00 90.12 96 PHE A C 1
ATOM 776 O O . PHE A 1 96 ? 15.958 2.959 -18.277 1.00 90.12 96 PHE A O 1
ATOM 783 N N . VAL A 1 97 ? 14.113 3.480 -17.126 1.00 88.94 97 VAL A N 1
ATOM 784 C CA . VAL A 1 97 ? 13.290 2.412 -17.723 1.00 88.94 97 VAL A CA 1
ATOM 785 C C . VAL A 1 97 ? 12.482 2.913 -18.911 1.00 88.94 97 VAL A C 1
ATOM 787 O O . VAL A 1 97 ? 12.407 2.231 -19.935 1.00 88.94 97 VAL A O 1
ATOM 790 N N . LEU A 1 98 ? 11.882 4.100 -18.790 1.00 89.75 98 LEU A N 1
ATOM 791 C CA . LEU A 1 98 ? 11.022 4.689 -19.816 1.00 89.75 98 LEU A CA 1
ATOM 792 C C . LEU A 1 98 ? 11.618 4.664 -21.242 1.00 89.75 98 LEU A C 1
ATOM 794 O O . LEU A 1 98 ? 10.864 4.304 -22.153 1.00 89.75 98 LEU A O 1
ATOM 798 N N . PRO A 1 99 ? 12.917 4.978 -21.467 1.00 89.31 99 PRO A N 1
ATOM 799 C CA . PRO A 1 99 ? 13.492 4.951 -22.813 1.00 89.31 99 PRO A CA 1
ATOM 800 C C . PRO A 1 99 ? 13.692 3.538 -23.381 1.00 89.31 99 PRO A C 1
ATOM 802 O O . PRO A 1 99 ? 13.796 3.395 -24.594 1.00 89.31 99 PRO A O 1
ATOM 805 N N . VAL A 1 100 ? 13.744 2.501 -22.538 1.00 88.56 100 VAL A N 1
ATOM 806 C CA . VAL A 1 100 ? 14.046 1.123 -22.967 1.00 88.56 100 VAL A CA 1
ATOM 807 C C . VAL A 1 100 ? 12.773 0.283 -23.107 1.00 88.56 100 VAL A C 1
ATOM 809 O O . VAL A 1 100 ? 12.596 -0.423 -24.097 1.00 88.56 100 VAL A O 1
ATOM 812 N N . PHE A 1 101 ? 11.864 0.359 -22.130 1.00 89.56 101 PHE A N 1
ATOM 813 C CA . PHE A 1 101 ? 10.662 -0.479 -22.064 1.00 89.56 101 PHE A CA 1
ATOM 814 C C . PHE A 1 101 ? 9.426 0.336 -21.667 1.00 89.56 101 PHE A C 1
ATOM 816 O O . PHE A 1 101 ? 8.911 0.225 -20.554 1.00 89.56 101 PHE A O 1
ATOM 823 N N . THR A 1 102 ? 8.911 1.141 -22.597 1.00 93.31 102 THR A N 1
ATOM 824 C CA . THR A 1 102 ? 7.851 2.128 -22.328 1.00 93.31 102 THR A CA 1
ATOM 825 C C . THR A 1 102 ? 6.573 1.528 -21.733 1.00 93.31 102 THR A C 1
ATOM 827 O O . THR A 1 102 ? 6.085 2.029 -20.725 1.00 93.31 102 THR A O 1
ATOM 830 N N . THR A 1 103 ? 6.033 0.436 -22.288 1.00 94.25 103 THR A N 1
ATOM 831 C CA . THR A 1 103 ? 4.787 -0.187 -21.784 1.00 94.25 103 THR A CA 1
ATOM 832 C C . THR A 1 103 ? 4.917 -0.617 -20.326 1.00 94.25 103 THR A C 1
ATOM 834 O O . THR A 1 103 ? 4.030 -0.409 -19.505 1.00 94.25 103 THR A O 1
ATOM 837 N N . LEU A 1 104 ? 6.062 -1.205 -20.007 1.00 92.94 104 LEU A N 1
ATOM 838 C CA . LEU A 1 104 ? 6.382 -1.750 -18.700 1.00 92.94 104 LEU A CA 1
ATOM 839 C C . LEU A 1 104 ? 6.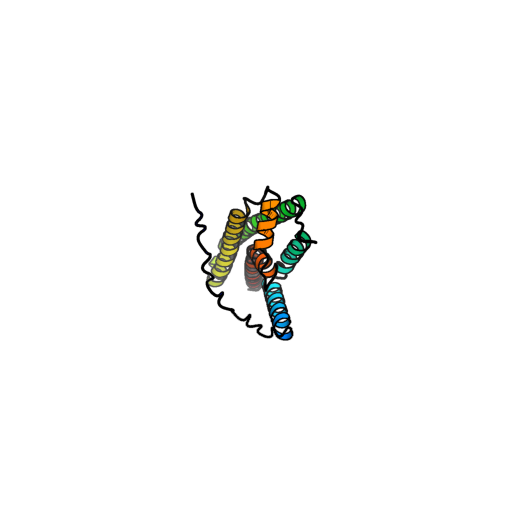671 -0.627 -17.686 1.00 92.94 104 LEU A C 1
ATOM 841 O O . LEU A 1 104 ? 6.221 -0.705 -16.542 1.00 92.94 104 LEU A O 1
ATOM 845 N N . ALA A 1 105 ? 7.320 0.456 -18.122 1.00 94.75 105 ALA A N 1
ATOM 846 C CA . ALA A 1 105 ? 7.464 1.682 -17.341 1.00 94.75 105 ALA A CA 1
ATOM 847 C C . ALA A 1 105 ? 6.100 2.306 -16.997 1.00 94.75 105 ALA A C 1
ATOM 849 O O . ALA A 1 105 ? 5.873 2.675 -15.849 1.00 94.75 105 ALA A O 1
ATOM 850 N N . LEU A 1 106 ? 5.158 2.368 -17.948 1.00 96.69 106 LEU A N 1
ATOM 851 C CA . LEU A 1 106 ? 3.812 2.904 -17.706 1.00 96.69 106 LEU A CA 1
ATOM 852 C C . LEU A 1 106 ? 3.041 2.106 -16.644 1.00 96.69 106 LEU A C 1
ATOM 854 O O . LEU A 1 106 ? 2.351 2.706 -15.820 1.00 96.69 106 LEU A O 1
ATOM 858 N N . VAL A 1 107 ? 3.182 0.777 -16.615 1.00 96.94 107 VAL A N 1
ATOM 859 C CA . VAL A 1 107 ? 2.582 -0.068 -15.566 1.00 96.94 107 VAL A CA 1
ATOM 860 C C . VAL A 1 107 ? 3.173 0.265 -14.193 1.00 96.94 107 VAL A C 1
ATOM 862 O O . VAL A 1 107 ? 2.417 0.489 -13.248 1.00 96.94 107 VAL A O 1
ATOM 865 N N . VAL A 1 108 ? 4.504 0.368 -14.080 1.00 97.25 108 VAL A N 1
ATOM 866 C CA . VAL A 1 108 ? 5.180 0.741 -12.820 1.00 97.25 108 VAL A CA 1
ATOM 867 C C . VAL A 1 108 ? 4.734 2.123 -12.346 1.00 97.25 108 VAL A C 1
ATOM 869 O O . VAL A 1 108 ? 4.376 2.280 -11.180 1.00 97.25 108 VAL A O 1
ATOM 872 N N . LEU A 1 109 ? 4.695 3.110 -13.246 1.00 97.75 109 LEU A N 1
ATOM 873 C CA . LEU A 1 109 ? 4.229 4.464 -12.941 1.00 97.75 109 LEU A CA 1
ATOM 874 C C . LEU A 1 109 ? 2.773 4.467 -12.465 1.00 97.75 109 LEU A C 1
ATOM 876 O O . LEU A 1 109 ? 2.457 5.124 -11.476 1.00 97.75 109 LEU A O 1
ATOM 880 N N . SER A 1 110 ? 1.899 3.703 -13.122 1.00 98.06 110 SER A N 1
ATOM 881 C CA . SER A 1 110 ? 0.480 3.607 -12.758 1.00 98.06 110 SER A CA 1
ATOM 882 C C . SER A 1 110 ? 0.293 3.010 -11.362 1.00 98.06 110 SER A C 1
ATOM 884 O O . SER A 1 110 ? -0.466 3.548 -10.558 1.00 98.06 110 SER A O 1
ATOM 886 N N . LEU A 1 111 ? 1.025 1.938 -11.040 1.00 98.00 111 LEU A N 1
ATOM 887 C CA . LEU A 1 111 ? 0.996 1.324 -9.711 1.00 98.00 111 LEU A CA 1
ATOM 888 C C . LEU A 1 111 ? 1.568 2.272 -8.647 1.00 98.00 111 LEU A C 1
ATOM 890 O O . LEU A 1 111 ? 0.939 2.489 -7.614 1.00 98.00 111 LEU A O 1
ATOM 894 N N . ALA A 1 112 ? 2.714 2.907 -8.906 1.00 98.19 112 ALA A N 1
ATOM 895 C CA . ALA A 1 112 ? 3.307 3.868 -7.977 1.00 98.19 112 ALA A CA 1
ATOM 896 C C . ALA A 1 112 ? 2.363 5.053 -7.695 1.00 98.19 112 ALA A C 1
ATOM 898 O O . ALA A 1 112 ? 2.173 5.431 -6.538 1.00 98.19 112 ALA A O 1
ATOM 899 N N . MET A 1 113 ? 1.699 5.585 -8.727 1.00 98.31 113 MET A N 1
ATOM 900 C CA . MET A 1 113 ? 0.668 6.617 -8.574 1.00 98.31 113 MET A CA 1
ATOM 901 C C . MET A 1 113 ? -0.549 6.111 -7.794 1.00 98.31 113 MET A C 1
ATOM 903 O O . MET A 1 113 ? -1.040 6.816 -6.915 1.00 98.31 113 MET A O 1
ATOM 907 N N . GLY A 1 114 ? -1.003 4.881 -8.049 1.00 98.00 114 GLY A N 1
ATOM 908 C CA . GLY A 1 114 ? -2.074 4.240 -7.281 1.00 98.00 114 GLY A CA 1
ATOM 909 C C . GLY A 1 114 ? -1.741 4.118 -5.789 1.00 98.00 114 GLY A C 1
ATOM 910 O O . GLY A 1 114 ? -2.581 4.424 -4.940 1.00 98.00 114 GLY A O 1
ATOM 911 N N . SER A 1 115 ? -0.497 3.762 -5.455 1.00 98.12 115 SER A N 1
ATOM 912 C CA . SER A 1 115 ? 0.010 3.763 -4.076 1.00 98.12 115 SER A CA 1
ATOM 913 C C . SER A 1 115 ? -0.033 5.165 -3.454 1.00 98.12 115 SER A C 1
ATOM 915 O O . SER A 1 115 ? 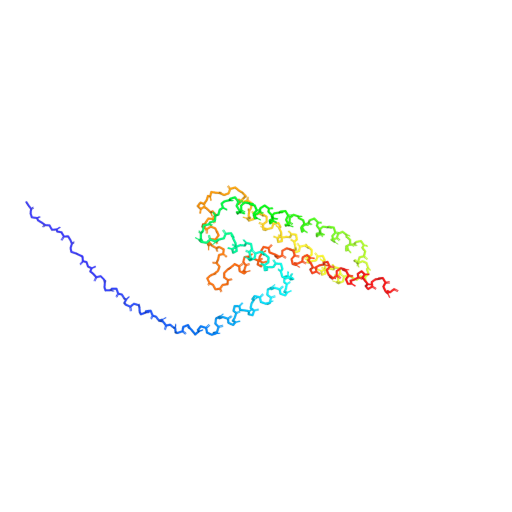-0.517 5.326 -2.336 1.00 98.12 115 SER A O 1
ATOM 917 N N . ILE A 1 116 ? 0.413 6.202 -4.175 1.00 98.50 116 ILE A N 1
ATOM 918 C CA . ILE A 1 116 ? 0.380 7.589 -3.676 1.00 98.50 116 ILE A CA 1
ATOM 919 C C . ILE A 1 116 ? -1.059 8.044 -3.412 1.00 98.50 116 ILE A C 1
ATOM 921 O O . ILE A 1 116 ? -1.350 8.548 -2.330 1.00 98.50 116 ILE A O 1
ATOM 925 N N . ILE A 1 117 ? -1.961 7.855 -4.378 1.00 98.44 117 ILE A N 1
ATOM 926 C CA . ILE A 1 117 ? -3.355 8.307 -4.277 1.00 98.44 117 ILE A CA 1
ATOM 927 C C . ILE A 1 117 ? -4.066 7.597 -3.124 1.00 98.44 117 ILE A C 1
ATOM 929 O O . ILE A 1 117 ? -4.713 8.251 -2.309 1.00 98.44 117 ILE A O 1
ATOM 933 N N . SER A 1 118 ? -3.915 6.276 -3.017 1.00 98.00 118 SER A N 1
ATOM 934 C CA . SER A 1 118 ? -4.525 5.511 -1.927 1.00 98.00 118 SER A CA 1
ATOM 935 C C . SER A 1 118 ? -3.957 5.889 -0.557 1.00 98.00 118 SER A C 1
ATOM 937 O O . SER A 1 118 ? -4.731 6.084 0.377 1.00 98.00 118 SER A O 1
ATOM 939 N N . ALA A 1 119 ? -2.639 6.079 -0.428 1.00 98.06 119 ALA A N 1
ATOM 940 C CA . ALA A 1 119 ? -2.024 6.558 0.810 1.00 98.06 119 ALA A CA 1
ATOM 941 C C . ALA A 1 119 ? -2.538 7.950 1.210 1.00 98.06 119 ALA A C 1
ATOM 943 O O . ALA A 1 119 ? -2.869 8.167 2.373 1.00 98.06 119 ALA A O 1
ATOM 944 N N . LEU A 1 120 ? -2.639 8.887 0.261 1.00 98.31 120 LEU A N 1
ATOM 945 C CA . LEU A 1 120 ? -3.173 10.229 0.516 1.00 98.31 120 LEU A CA 1
ATOM 946 C C . LEU A 1 120 ? -4.647 10.191 0.928 1.00 98.31 120 LEU A C 1
ATOM 948 O O . LEU A 1 120 ? -5.024 10.879 1.874 1.00 98.31 120 LEU A O 1
ATOM 952 N N . LEU A 1 121 ? -5.463 9.372 0.259 1.00 98.06 121 LEU A N 1
ATOM 953 C CA . LEU A 1 121 ? -6.874 9.197 0.600 1.00 98.06 121 LEU A CA 1
ATOM 954 C C . LEU A 1 121 ? -7.032 8.633 2.016 1.00 98.06 121 LEU A C 1
ATOM 956 O O . LEU A 1 121 ? -7.817 9.157 2.802 1.00 98.06 121 LEU A O 1
ATOM 960 N N . LEU A 1 122 ? -6.250 7.609 2.366 1.00 97.12 122 LEU A N 1
ATOM 961 C CA . LEU A 1 122 ? -6.263 7.011 3.701 1.00 97.12 122 LEU A CA 1
ATOM 962 C C . LEU A 1 122 ? -5.825 8.002 4.775 1.00 97.12 122 LEU A C 1
ATOM 964 O O . LEU A 1 122 ? -6.501 8.113 5.795 1.00 97.12 122 LEU A O 1
ATOM 968 N N . ILE A 1 123 ? -4.750 8.757 4.528 1.00 97.44 123 ILE A N 1
ATOM 969 C CA . ILE A 1 123 ? -4.303 9.837 5.415 1.00 97.44 123 ILE A CA 1
ATOM 970 C C . ILE A 1 123 ? -5.430 10.848 5.612 1.00 97.44 123 ILE A C 1
ATOM 972 O O . ILE A 1 123 ? -5.725 11.192 6.749 1.00 97.44 123 ILE A O 1
ATOM 976 N N . HIS A 1 124 ? -6.071 11.298 4.531 1.00 97.00 124 HIS A N 1
ATOM 977 C CA . HIS A 1 124 ? -7.134 12.297 4.593 1.00 97.00 124 HIS A CA 1
ATOM 978 C C . HIS A 1 124 ? -8.341 11.808 5.403 1.00 97.00 124 HIS A C 1
ATOM 980 O O . HIS A 1 124 ? -8.782 12.499 6.319 1.00 97.00 124 HIS A O 1
ATOM 986 N N . VAL A 1 125 ? -8.829 10.597 5.115 1.00 95.25 125 VAL A N 1
ATOM 987 C CA . VAL A 1 125 ? -9.981 9.994 5.807 1.00 95.25 125 VAL A CA 1
ATOM 988 C C . VAL A 1 125 ? -9.690 9.761 7.289 1.00 95.25 125 VAL A C 1
ATOM 990 O O . VAL A 1 125 ? -10.564 9.971 8.125 1.00 95.25 125 VAL A O 1
ATOM 993 N N . HIS A 1 126 ? -8.466 9.355 7.635 1.00 94.56 126 HIS A N 1
ATOM 994 C CA . HIS A 1 126 ? -8.132 8.974 9.008 1.00 94.56 126 HIS A CA 1
ATOM 995 C C . HIS A 1 126 ? -7.517 10.113 9.837 1.00 94.56 126 HIS A C 1
ATOM 997 O O . HIS A 1 126 ? -7.199 9.916 11.010 1.00 94.56 126 HIS A O 1
ATOM 1003 N N . GLN A 1 127 ? -7.343 11.314 9.272 1.00 94.12 127 GLN A N 1
ATOM 1004 C CA . GLN A 1 127 ? -6.657 12.423 9.948 1.00 94.12 127 GLN A CA 1
ATOM 1005 C C . GLN A 1 127 ? -7.394 12.902 11.204 1.00 94.12 127 GLN A C 1
ATOM 1007 O O . GLN A 1 127 ? -6.756 13.305 12.176 1.00 94.12 127 GLN A O 1
ATOM 1012 N N . SER A 1 128 ? -8.725 12.818 11.210 1.00 88.88 128 SER A N 1
ATOM 1013 C CA . SER A 1 128 ? -9.563 13.164 12.363 1.00 88.88 128 SER A CA 1
ATOM 1014 C C . SER A 1 128 ? -9.422 12.191 13.540 1.00 88.88 128 SER A C 1
ATOM 1016 O O . SER A 1 128 ? -9.821 12.529 14.649 1.00 88.88 128 SER A O 1
ATOM 1018 N N . PHE A 1 129 ? -8.832 11.009 13.332 1.00 86.94 129 PHE A N 1
ATOM 1019 C CA . PHE A 1 129 ? -8.736 9.943 14.336 1.00 86.94 129 PHE A CA 1
ATOM 1020 C C . PHE A 1 129 ? -7.366 9.857 15.021 1.00 86.94 129 PHE A C 1
ATOM 1022 O O . PHE A 1 129 ? -7.056 8.840 15.635 1.00 86.94 129 PHE A O 1
ATOM 1029 N N . ILE A 1 130 ? -6.540 10.907 14.937 1.00 82.81 130 ILE A N 1
ATOM 1030 C CA . ILE A 1 130 ? -5.246 10.967 15.642 1.00 82.81 130 ILE A CA 1
ATOM 1031 C C . ILE A 1 130 ? -5.441 11.232 17.147 1.00 82.81 130 ILE A C 1
ATOM 1033 O O . ILE A 1 130 ? -4.737 10.637 17.960 1.00 82.81 130 ILE A O 1
ATOM 1037 N N . ASN A 1 131 ? -6.427 12.065 17.511 1.00 84.81 131 ASN A N 1
ATOM 1038 C CA . ASN A 1 131 ? -6.808 12.363 18.903 1.00 84.81 131 ASN A CA 1
ATOM 1039 C C . ASN A 1 131 ? -8.335 12.240 19.113 1.00 84.81 131 ASN A C 1
ATOM 1041 O O . ASN A 1 131 ? -9.003 13.241 19.385 1.00 84.81 131 ASN A O 1
ATOM 1045 N N . PRO A 1 132 ? -8.922 11.055 18.892 1.00 81.38 132 PRO A N 1
ATOM 1046 C CA . PRO A 1 132 ? -10.362 10.862 18.980 1.00 81.38 132 PRO A CA 1
ATOM 1047 C C . PRO A 1 132 ? -10.828 10.766 20.439 1.00 81.38 132 PRO A C 1
ATOM 1049 O O . PRO A 1 132 ? -10.096 10.315 21.312 1.00 81.38 132 PRO A O 1
ATOM 1052 N N . SER A 1 133 ? -12.082 11.146 20.689 1.00 84.06 133 SER A N 1
ATOM 1053 C CA . SER A 1 133 ? -12.763 10.823 21.949 1.00 84.06 133 SER A CA 1
ATOM 1054 C C . SER A 1 133 ? -13.000 9.305 22.044 1.00 84.06 133 SER A C 1
ATOM 1056 O O . SER A 1 133 ? -13.330 8.703 21.018 1.00 84.06 133 SER A O 1
ATOM 1058 N N . PRO A 1 134 ? -12.931 8.687 23.240 1.00 80.75 134 PRO A N 1
ATOM 1059 C CA . PRO A 1 134 ? -13.119 7.240 23.423 1.00 80.75 134 PRO A CA 1
ATOM 1060 C C . PRO A 1 134 ? -14.402 6.699 22.790 1.00 80.75 134 PRO A C 1
ATOM 1062 O O . PRO A 1 134 ? -14.385 5.665 22.126 1.00 80.75 134 PRO A O 1
ATOM 1065 N N . ALA A 1 135 ? -15.511 7.432 22.936 1.00 85.44 135 ALA A N 1
ATOM 1066 C CA . ALA A 1 135 ? -16.798 7.040 22.362 1.00 85.44 135 ALA A CA 1
ATOM 1067 C C . ALA A 1 135 ? -16.740 6.954 20.827 1.00 85.44 135 ALA A C 1
ATOM 1069 O O . ALA A 1 135 ? -17.259 6.015 20.233 1.00 85.44 135 ALA A O 1
ATOM 1070 N N . HIS A 1 136 ? -16.036 7.892 20.187 1.00 86.75 136 HIS A N 1
ATOM 1071 C CA . HIS A 1 136 ? -15.890 7.903 18.733 1.00 86.75 136 HIS A CA 1
ATOM 1072 C C . HIS A 1 136 ? -14.983 6.778 18.235 1.00 86.75 136 HIS A C 1
ATOM 1074 O O . HIS A 1 136 ? -15.217 6.268 17.144 1.00 86.75 136 HIS A O 1
ATOM 1080 N N . VAL A 1 137 ? -13.960 6.387 19.006 1.00 87.81 137 VAL A N 1
ATOM 1081 C CA . VAL A 1 137 ? -13.104 5.246 18.644 1.00 87.81 137 VAL A CA 1
ATOM 1082 C C . VAL A 1 137 ? -13.923 3.971 18.620 1.00 87.81 137 VAL A C 1
ATOM 1084 O O . VAL A 1 137 ? -13.880 3.251 17.632 1.00 87.81 137 VAL A O 1
ATOM 1087 N N . TYR A 1 138 ? -14.707 3.725 19.671 1.00 87.81 138 TYR A N 1
ATOM 1088 C CA . TYR A 1 138 ? -15.532 2.527 19.758 1.00 87.81 138 TYR A CA 1
ATOM 1089 C C . TYR A 1 138 ? -16.512 2.416 18.585 1.00 87.81 138 TYR A C 1
ATOM 1091 O O . TYR A 1 138 ? -16.514 1.403 17.884 1.00 87.81 138 TYR A O 1
ATOM 1099 N N . ASP A 1 139 ? -17.287 3.473 18.326 1.00 90.69 139 ASP A N 1
ATOM 1100 C CA . ASP A 1 139 ? -18.268 3.490 17.235 1.00 90.69 139 ASP A CA 1
ATOM 1101 C C . ASP A 1 139 ? -17.593 3.309 15.870 1.00 90.69 139 ASP A C 1
ATOM 1103 O O . ASP A 1 139 ? -18.075 2.574 15.004 1.00 90.69 139 ASP A O 1
ATOM 1107 N N . TYR A 1 140 ? -16.433 3.941 15.687 1.00 90.12 140 TYR A N 1
ATOM 1108 C CA . TYR A 1 140 ? -15.667 3.835 14.457 1.00 90.12 140 TYR A CA 1
ATOM 1109 C C . TYR A 1 140 ? -15.113 2.428 14.240 1.00 90.12 140 TYR A C 1
ATOM 1111 O O . TYR A 1 140 ? -15.318 1.843 13.176 1.00 90.12 140 TYR A O 1
ATOM 1119 N N . THR A 1 141 ? -14.468 1.840 15.245 1.00 88.69 141 THR A N 1
ATOM 1120 C CA . THR A 1 141 ? -13.924 0.485 15.148 1.00 88.69 141 THR A CA 1
ATOM 1121 C C . THR A 1 141 ? -15.036 -0.550 14.986 1.00 88.69 141 THR A C 1
ATOM 1123 O O . THR A 1 141 ? -14.887 -1.473 14.190 1.00 88.69 141 THR A O 1
ATOM 1126 N N . ALA A 1 142 ? -16.186 -0.367 15.643 1.00 89.81 142 ALA A N 1
ATOM 1127 C CA . ALA A 1 142 ? -17.362 -1.206 15.427 1.00 89.81 142 ALA A CA 1
ATOM 1128 C C . ALA A 1 142 ? -17.868 -1.119 13.978 1.00 89.81 142 ALA A C 1
ATOM 1130 O O . ALA A 1 142 ? -18.210 -2.142 13.388 1.00 89.81 142 ALA A O 1
ATOM 1131 N N . SER A 1 143 ? -17.847 0.073 13.368 1.00 92.19 143 SER A N 1
ATOM 1132 C CA . SER A 1 143 ? -18.230 0.257 11.960 1.00 92.19 143 SER A CA 1
ATOM 1133 C C . SER A 1 143 ? -17.249 -0.373 10.959 1.00 92.19 143 SER A C 1
ATOM 1135 O O . SER A 1 143 ? -17.628 -0.678 9.830 1.00 92.19 143 SER A O 1
ATOM 1137 N N . MET A 1 144 ? -15.994 -0.596 11.366 1.00 91.19 144 MET A N 1
ATOM 1138 C CA . MET A 1 144 ? -14.961 -1.242 10.547 1.00 91.19 144 MET A CA 1
ATOM 1139 C C . MET A 1 144 ? -15.067 -2.769 10.514 1.00 91.19 144 MET A C 1
ATOM 1141 O O . MET A 1 144 ? -14.417 -3.402 9.677 1.00 91.19 144 MET A O 1
ATOM 1145 N N . ILE A 1 145 ? -15.829 -3.369 11.428 1.00 91.00 145 ILE A N 1
ATOM 1146 C CA . ILE A 1 145 ? -16.010 -4.817 11.495 1.00 91.00 145 ILE A CA 1
ATOM 1147 C C . ILE A 1 145 ? -17.118 -5.200 10.520 1.00 91.00 145 ILE A C 1
ATOM 1149 O O . ILE A 1 145 ? -18.291 -4.890 10.722 1.00 91.00 145 ILE A O 1
ATOM 1153 N N . SER A 1 146 ? -16.755 -5.917 9.461 1.00 88.94 146 SER A N 1
ATOM 1154 C CA . SER A 1 146 ? -17.751 -6.554 8.606 1.00 88.94 146 SER A CA 1
ATOM 1155 C C . SER A 1 146 ? -18.380 -7.745 9.343 1.00 88.94 146 SER A C 1
ATOM 1157 O O . SER A 1 146 ? -17.634 -8.549 9.907 1.00 88.94 146 SER A O 1
ATOM 1159 N N . PRO A 1 147 ? -19.713 -7.933 9.295 1.00 87.56 147 PRO A N 1
ATOM 1160 C CA . PRO A 1 147 ? -20.356 -9.098 9.904 1.00 87.56 147 PRO A CA 1
ATOM 1161 C C . PRO A 1 147 ? -19.900 -10.420 9.270 1.00 87.56 147 PRO A C 1
ATOM 1163 O O . PRO A 1 147 ? -19.836 -11.426 9.964 1.00 87.56 147 PRO A O 1
ATOM 1166 N N . SER A 1 148 ? -19.545 -10.409 7.980 1.00 87.19 148 SER A N 1
ATOM 1167 C CA . SER A 1 148 ? -19.128 -11.610 7.240 1.00 87.19 148 SER A CA 1
ATOM 1168 C C . SER A 1 148 ? -17.608 -11.790 7.198 1.00 87.19 148 SER A C 1
ATOM 1170 O O . SER A 1 148 ? -17.113 -12.911 7.229 1.00 87.19 148 SER A O 1
ATOM 1172 N N . PHE A 1 149 ? -16.844 -10.693 7.128 1.00 85.12 149 PHE A N 1
ATOM 1173 C CA . PHE A 1 149 ? -15.391 -10.751 6.893 1.00 85.12 149 PHE A CA 1
ATOM 1174 C C . PHE A 1 149 ? -14.537 -10.278 8.079 1.00 85.12 149 PHE A C 1
ATOM 1176 O O . PHE A 1 149 ? -13.305 -10.334 8.012 1.00 85.12 149 PHE A O 1
ATOM 1183 N N . GLY A 1 150 ? -15.155 -9.802 9.163 1.00 89.75 150 GLY A N 1
ATOM 1184 C CA . GLY A 1 150 ? -14.451 -9.200 10.293 1.00 89.75 150 GLY A CA 1
ATOM 1185 C C . GLY A 1 150 ? -13.603 -8.005 9.852 1.00 89.75 150 GLY A C 1
ATOM 1186 O O . GLY A 1 150 ? -14.061 -7.154 9.086 1.00 89.75 150 GLY A O 1
ATOM 1187 N N . PHE A 1 151 ? -12.342 -7.965 10.289 1.00 91.12 151 PHE A N 1
ATOM 1188 C CA . PHE A 1 151 ? -11.386 -6.913 9.924 1.00 91.12 151 PHE A CA 1
ATOM 1189 C C . PHE A 1 151 ? -10.685 -7.115 8.579 1.00 91.12 151 PHE A C 1
ATOM 1191 O O . PHE A 1 151 ? -9.881 -6.268 8.200 1.00 91.12 151 PHE A O 1
ATOM 1198 N N . GLN A 1 152 ? -10.956 -8.190 7.832 1.00 91.06 152 GLN A N 1
ATOM 1199 C CA . GLN A 1 152 ? -10.202 -8.492 6.606 1.00 91.06 152 GLN A CA 1
ATOM 1200 C C . GLN A 1 152 ? -10.276 -7.375 5.568 1.00 91.06 152 GLN A C 1
ATOM 1202 O O . GLN A 1 152 ? -9.250 -6.988 5.016 1.00 91.06 152 GLN A O 1
ATOM 1207 N N . LEU A 1 153 ? -11.472 -6.831 5.323 1.00 91.62 153 LEU A N 1
ATOM 1208 C CA . LEU A 1 153 ? -11.651 -5.756 4.348 1.00 91.62 153 LEU A CA 1
ATOM 1209 C C . LEU A 1 153 ? -10.916 -4.485 4.790 1.00 91.62 153 LEU A C 1
ATOM 1211 O O . LEU A 1 153 ? -10.228 -3.850 3.995 1.00 91.62 153 LEU A O 1
ATOM 1215 N N . THR A 1 154 ? -11.008 -4.151 6.075 1.00 93.56 154 THR A N 1
ATOM 1216 C CA . THR A 1 154 ? -10.313 -3.004 6.667 1.00 93.56 154 THR A CA 1
ATOM 1217 C C . THR A 1 154 ? -8.796 -3.185 6.595 1.00 93.56 154 THR A C 1
ATOM 1219 O O . THR A 1 154 ? -8.089 -2.286 6.147 1.00 93.56 154 THR A O 1
ATOM 1222 N N . GLY A 1 155 ? -8.285 -4.370 6.935 1.00 93.69 155 GLY A N 1
ATOM 1223 C CA . GLY A 1 155 ? -6.870 -4.712 6.808 1.00 93.69 155 GLY A CA 1
ATOM 1224 C C . GLY A 1 155 ? -6.376 -4.646 5.361 1.00 93.69 155 GLY A C 1
ATOM 1225 O O . GLY A 1 155 ? -5.306 -4.091 5.103 1.00 93.69 155 GLY A O 1
ATOM 1226 N N . LEU A 1 156 ? -7.180 -5.120 4.404 1.00 93.31 156 LEU A N 1
ATOM 1227 C CA . LEU A 1 156 ? -6.895 -5.012 2.973 1.00 93.31 156 LEU A CA 1
ATOM 1228 C C . LEU A 1 156 ? -6.752 -3.542 2.566 1.00 93.31 156 LEU A C 1
ATOM 1230 O O . LEU A 1 156 ? -5.727 -3.162 2.004 1.00 93.31 156 LEU A O 1
ATOM 1234 N N . VAL A 1 157 ? -7.734 -2.708 2.915 1.00 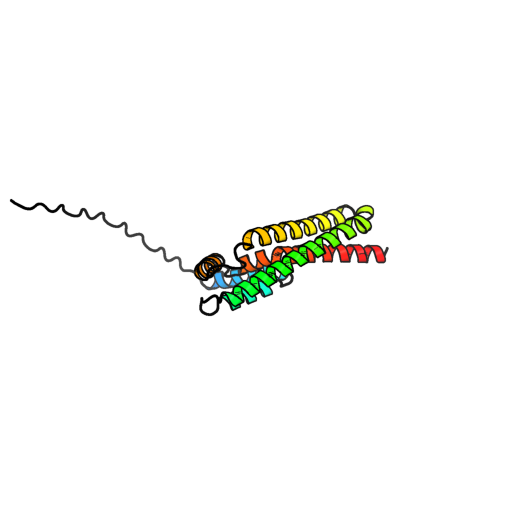95.50 157 VAL A N 1
ATOM 1235 C CA . VAL A 1 157 ? -7.746 -1.269 2.616 1.00 95.50 157 VAL A CA 1
ATOM 1236 C C . VAL A 1 157 ? -6.532 -0.563 3.228 1.00 95.50 157 VAL A C 1
ATOM 1238 O O . VAL A 1 157 ? -5.854 0.195 2.538 1.00 95.50 157 VAL A O 1
ATOM 1241 N N . PHE A 1 158 ? -6.192 -0.855 4.485 1.00 95.75 158 PHE A N 1
ATOM 1242 C CA . PHE A 1 158 ? -5.042 -0.254 5.173 1.00 95.75 158 PHE A CA 1
ATOM 1243 C C . PHE A 1 158 ? -3.698 -0.678 4.564 1.00 95.75 158 PHE A C 1
ATOM 1245 O O . PHE A 1 158 ? -2.758 0.123 4.512 1.00 95.75 158 PHE A O 1
ATOM 1252 N N . SER A 1 159 ? -3.614 -1.922 4.086 1.00 95.94 159 SER A N 1
ATOM 1253 C CA . SER A 1 159 ? -2.422 -2.494 3.448 1.00 95.94 159 SER A CA 1
ATOM 1254 C C . SER A 1 159 ? -2.285 -2.159 1.958 1.00 95.94 159 SER A C 1
ATOM 1256 O O . SER A 1 159 ? -1.226 -2.391 1.367 1.00 95.94 159 SER A O 1
ATOM 1258 N N . PHE A 1 160 ? -3.331 -1.603 1.340 1.00 95.75 160 PHE A N 1
ATOM 1259 C CA . PHE A 1 160 ? -3.410 -1.405 -0.104 1.00 95.75 160 PHE A CA 1
ATOM 1260 C C . PHE A 1 160 ? -2.268 -0.549 -0.678 1.00 95.75 160 PHE A C 1
ATOM 1262 O O . PHE A 1 160 ? -1.632 -1.011 -1.630 1.00 95.75 160 PHE A O 1
ATOM 1269 N N . PRO A 1 161 ? -1.907 0.624 -0.108 1.00 97.25 161 PRO A N 1
ATOM 1270 C CA . PRO A 1 161 ? -0.818 1.431 -0.660 1.00 97.25 161 PRO A CA 1
ATOM 1271 C C . PRO A 1 161 ? 0.509 0.670 -0.693 1.00 97.25 161 PRO A C 1
ATOM 1273 O O . PRO A 1 161 ? 1.218 0.678 -1.698 1.00 97.25 161 PRO A O 1
ATOM 1276 N N . LEU A 1 162 ? 0.814 -0.051 0.391 1.00 96.88 162 LEU A N 1
ATOM 1277 C CA . LEU A 1 162 ? 2.027 -0.852 0.504 1.00 96.88 162 LEU A CA 1
ATOM 1278 C C . LEU A 1 162 ? 2.025 -2.007 -0.503 1.00 96.88 162 LEU A C 1
ATOM 1280 O O . LEU A 1 162 ? 3.022 -2.220 -1.185 1.00 96.88 162 LEU A O 1
ATOM 1284 N N . SER A 1 163 ? 0.908 -2.725 -0.624 1.00 95.12 163 SER A N 1
ATOM 1285 C CA . SER A 1 163 ? 0.780 -3.864 -1.542 1.00 95.12 163 SER A CA 1
ATOM 1286 C C . SER A 1 163 ? 1.014 -3.443 -2.992 1.00 95.12 163 SER A C 1
ATOM 1288 O O . SER A 1 163 ? 1.828 -4.038 -3.699 1.00 95.12 163 SER A O 1
ATOM 1290 N N . VAL A 1 164 ? 0.357 -2.363 -3.424 1.00 96.25 164 VAL A N 1
ATOM 1291 C CA . VAL A 1 164 ? 0.513 -1.816 -4.778 1.00 96.25 164 VAL A CA 1
ATOM 1292 C C . VAL A 1 164 ? 1.951 -1.343 -5.017 1.00 96.25 164 VAL A C 1
ATOM 1294 O O . VAL A 1 164 ? 2.518 -1.594 -6.083 1.00 96.25 164 VAL A O 1
ATOM 1297 N N . LEU A 1 165 ? 2.574 -0.710 -4.019 1.00 97.12 165 LEU A N 1
ATOM 1298 C CA . LEU A 1 165 ? 3.970 -0.289 -4.093 1.00 97.12 165 LEU A CA 1
ATOM 1299 C C . LEU A 1 165 ? 4.931 -1.479 -4.235 1.00 97.12 165 LEU A C 1
ATOM 1301 O O . LEU A 1 165 ? 5.854 -1.414 -5.045 1.00 97.12 165 LEU A O 1
ATOM 1305 N N . VAL A 1 166 ? 4.715 -2.570 -3.496 1.00 96.88 166 VAL A N 1
ATOM 1306 C CA . VAL A 1 166 ? 5.529 -3.794 -3.602 1.00 96.88 166 VAL A CA 1
ATOM 1307 C C . VAL A 1 166 ? 5.457 -4.375 -5.014 1.00 96.88 166 VAL A C 1
ATOM 1309 O O . VAL A 1 166 ? 6.498 -4.705 -5.581 1.00 96.88 166 VAL A O 1
ATOM 1312 N N . TYR A 1 167 ? 4.271 -4.429 -5.630 1.00 96.62 167 TYR A N 1
ATOM 1313 C CA . TYR A 1 167 ? 4.147 -4.850 -7.030 1.00 96.62 167 TYR A CA 1
ATOM 1314 C C . TYR A 1 167 ? 4.910 -3.931 -7.989 1.00 96.62 167 TYR A C 1
ATOM 1316 O O . TYR A 1 167 ? 5.597 -4.425 -8.885 1.00 96.62 167 TYR A O 1
ATOM 1324 N N . ALA A 1 168 ? 4.840 -2.611 -7.792 1.00 97.19 168 ALA A N 1
ATOM 1325 C CA . ALA A 1 168 ? 5.588 -1.657 -8.609 1.00 97.19 168 ALA A CA 1
ATOM 1326 C C . ALA A 1 168 ? 7.108 -1.896 -8.510 1.00 97.19 168 ALA A C 1
ATOM 1328 O O . ALA A 1 168 ? 7.790 -1.956 -9.534 1.00 97.19 168 ALA A O 1
ATOM 1329 N N . TRP A 1 169 ? 7.627 -2.108 -7.295 1.00 97.00 169 TRP A N 1
ATOM 1330 C CA . TRP A 1 169 ? 9.038 -2.432 -7.062 1.00 97.00 169 TRP A CA 1
ATOM 1331 C C . TRP A 1 169 ? 9.450 -3.775 -7.653 1.00 97.00 169 TRP A C 1
ATOM 1333 O O . TRP A 1 169 ? 10.529 -3.868 -8.230 1.00 97.00 169 TRP A O 1
ATOM 1343 N N . LEU A 1 170 ? 8.608 -4.806 -7.546 1.00 96.44 170 LEU A N 1
ATOM 1344 C CA . LEU A 1 170 ? 8.891 -6.120 -8.119 1.00 96.44 170 LEU A CA 1
ATOM 1345 C C . LEU A 1 170 ? 9.028 -6.031 -9.642 1.00 96.44 170 LEU A C 1
ATOM 1347 O O . LEU A 1 170 ? 9.994 -6.535 -10.212 1.00 96.44 170 LEU A O 1
ATOM 1351 N N . ILE A 1 171 ? 8.092 -5.346 -10.300 1.00 95.50 171 ILE A N 1
ATOM 1352 C CA . ILE A 1 171 ? 8.119 -5.153 -11.752 1.00 95.50 171 ILE A CA 1
ATOM 1353 C C . ILE A 1 171 ? 9.350 -4.328 -12.161 1.00 95.50 171 ILE A C 1
ATOM 1355 O O . ILE A 1 171 ? 10.040 -4.701 -13.111 1.00 95.50 171 ILE A O 1
ATOM 1359 N N . PHE A 1 172 ? 9.667 -3.256 -11.429 1.00 95.19 172 PHE A N 1
ATOM 1360 C CA . PHE A 1 172 ? 10.874 -2.456 -11.659 1.00 95.19 172 PHE A CA 1
ATOM 1361 C C . PHE A 1 172 ? 12.159 -3.280 -11.487 1.00 95.19 172 PHE A C 1
ATOM 1363 O O . PHE A 1 172 ? 13.046 -3.226 -12.335 1.00 95.19 172 PHE A O 1
ATOM 1370 N N . ALA A 1 173 ? 12.254 -4.100 -10.438 1.00 94.75 173 ALA A N 1
ATOM 1371 C CA . ALA A 1 173 ? 13.412 -4.955 -10.190 1.00 94.75 173 ALA A CA 1
ATOM 1372 C C . ALA A 1 173 ? 13.598 -6.009 -11.292 1.00 94.75 173 ALA A C 1
ATOM 1374 O O . ALA A 1 173 ? 14.722 -6.239 -11.736 1.00 94.75 173 ALA A O 1
ATOM 1375 N N . LEU A 1 174 ? 12.509 -6.610 -11.784 1.00 93.38 174 LEU A N 1
ATOM 1376 C CA . LEU A 1 174 ? 12.550 -7.544 -12.914 1.00 93.38 174 LEU A CA 1
ATOM 1377 C C . LEU A 1 174 ? 13.021 -6.862 -14.208 1.00 93.38 174 LEU A C 1
ATOM 1379 O O . LEU A 1 174 ? 13.795 -7.446 -14.966 1.00 93.38 174 LEU A O 1
ATOM 1383 N N . GLN A 1 175 ? 12.593 -5.620 -14.454 1.00 90.25 175 GLN A N 1
ATOM 1384 C CA . GLN A 1 175 ? 13.066 -4.826 -15.593 1.00 90.25 175 GLN A CA 1
ATOM 1385 C C . GLN A 1 175 ? 14.550 -4.492 -15.468 1.00 90.25 175 GLN A C 1
ATOM 1387 O O . GLN A 1 175 ? 15.294 -4.653 -16.432 1.00 90.25 175 GLN A O 1
ATOM 1392 N N . TRP A 1 176 ? 14.982 -4.067 -14.281 1.00 88.50 176 TRP A N 1
ATOM 1393 C CA . TRP A 1 176 ? 16.379 -3.758 -14.008 1.00 88.50 176 TRP A CA 1
ATOM 1394 C C . TRP A 1 176 ? 17.273 -4.988 -14.171 1.00 88.50 176 TRP A C 1
ATOM 1396 O O . TRP A 1 176 ? 18.309 -4.917 -14.824 1.00 88.50 176 TRP A O 1
ATOM 1406 N N . ALA A 1 177 ? 16.842 -6.144 -13.658 1.00 91.00 177 ALA A N 1
ATOM 1407 C CA . ALA A 1 177 ? 17.540 -7.406 -13.869 1.00 91.00 177 ALA A CA 1
ATOM 1408 C C . ALA A 1 177 ? 17.667 -7.711 -15.365 1.00 91.00 177 ALA A C 1
ATOM 1410 O O . ALA A 1 177 ? 18.767 -7.963 -15.841 1.00 91.00 177 ALA A O 1
ATOM 1411 N N . ARG A 1 178 ? 16.574 -7.611 -16.132 1.00 88.75 178 ARG A N 1
ATOM 1412 C CA . ARG A 1 178 ? 16.614 -7.822 -17.585 1.00 88.75 178 ARG A CA 1
ATOM 1413 C C . ARG A 1 178 ? 17.581 -6.866 -18.287 1.00 88.75 178 ARG A C 1
ATOM 1415 O O . ARG A 1 178 ? 18.271 -7.306 -19.194 1.00 88.75 178 ARG A O 1
ATOM 1422 N N . PHE A 1 179 ? 17.636 -5.601 -17.878 1.00 85.25 179 PHE A N 1
ATOM 1423 C CA . PHE A 1 179 ? 18.578 -4.625 -18.426 1.00 85.25 179 PHE A CA 1
ATOM 1424 C C . PHE A 1 179 ? 20.044 -5.010 -18.171 1.00 85.25 179 PHE A C 1
ATOM 1426 O O . PHE A 1 179 ? 20.875 -4.781 -19.033 1.00 85.25 179 PHE A O 1
ATOM 1433 N N . LEU A 1 180 ? 20.365 -5.627 -17.028 1.00 87.25 180 LEU A N 1
ATOM 1434 C CA . LEU A 1 180 ? 21.734 -6.056 -16.703 1.00 87.25 180 LEU A CA 1
ATOM 1435 C C . LEU A 1 180 ? 22.203 -7.309 -17.463 1.00 87.25 180 LEU A C 1
ATOM 1437 O O . LEU A 1 180 ? 23.406 -7.545 -17.544 1.00 87.25 180 LEU A O 1
ATOM 1441 N N . TYR A 1 181 ? 21.278 -8.132 -17.965 1.00 88.06 181 TYR A N 1
ATOM 1442 C CA . TYR A 1 181 ? 21.593 -9.377 -18.682 1.00 88.06 181 TYR A CA 1
ATOM 1443 C C . TYR A 1 181 ? 21.554 -9.242 -20.213 1.00 88.06 181 TYR A C 1
ATOM 1445 O O . TYR A 1 181 ? 21.767 -10.238 -20.906 1.00 88.06 181 TYR A O 1
ATOM 1453 N N . VAL A 1 182 ? 21.258 -8.048 -20.735 1.00 75.62 182 VAL A N 1
ATOM 1454 C CA . VAL A 1 182 ? 21.273 -7.719 -22.171 1.00 75.62 182 VAL A CA 1
ATOM 1455 C C . VAL A 1 182 ? 22.466 -6.823 -22.457 1.00 75.62 182 VAL A C 1
ATOM 1457 O O . VAL A 1 182 ? 23.174 -7.119 -23.443 1.00 75.62 182 VAL A O 1
#

pLDDT: mean 84.88, std 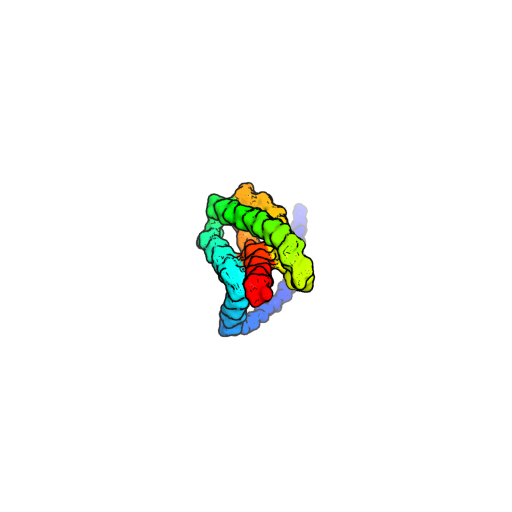14.67, range [40.44, 98.56]

Secondary structure (DSSP, 8-state):
----PPPP--PPP-----------HHHHHHHHHHHHHHHHHHTTTHHHHHHHHHHHHTGGG---HHHHHHHHHHHHHHHHHHHHHHHHHHHHIIIIITTT-HHHHHHHHHHHHHHHHHHHHHHHHHGGGSS--HHHHHHHHHHH-BTTTBTHHHHHHHHHHHHHHHHHHHHHHHHHHHHHT-

Radius of gyration: 25.05 Å; chains: 1; bounding box: 91×42×58 Å

Organism: Hypholoma sublateritium (strain FD-334 SS-4) (NCBI:txid945553)